Protein AF-A0AA87F9C6-F1 (afdb_monomer)

Sequence (109 aa):
MKQTNTFIVLRDKEGNYLASYKNSKHVLAYSAGWSSDVEDALKTPEEYYYGKDHEKYLAMAMLFDAEPIKVQAEYTLTTLDGQEPAEPVKDTEDVKDSFKKLLDILAKD

Radius of gyration: 22.23 Å; Cα contacts (8 Å, |Δi|>4): 141; chains: 1; bounding box: 46×46×62 Å

pLDDT: mean 91.4, std 9.91, range [50.34, 98.62]

Nearest PDB structures (foldseek):
  7obj-assembly1_B  TM=2.429E-01  e=1.425E+00  Synechocystis sp. PCC 6803
  7r32-assembly1_C  TM=2.467E-01  e=2.071E+00  Synechocystis sp. PCC 6803
  7r32-assembly1_A  TM=2.484E-01  e=3.205E+00  Synechocystis sp. PCC 6803
  7r31-assembly1_A  TM=2.494E-01  e=3.630E+00  Synechocystis sp. PCC 6803

Mean predicted aligned error: 8.53 Å

Solvent-accessible surface area (backbone atoms only — not comparable to full-atom values): 6470 Å² total; per-residue (Å²): 75,80,48,77,50,66,31,32,35,42,28,38,89,89,63,27,18,41,40,43,75,45,76,45,84,99,48,102,48,71,51,76,42,72,31,82,47,73,86,58,29,48,73,37,52,54,68,48,53,76,39,97,46,25,70,57,51,53,52,48,27,59,74,64,64,26,48,80,41,84,44,80,48,78,45,80,48,57,41,97,88,66,44,68,60,76,80,76,84,88,56,69,63,64,52,51,54,53,51,50,57,52,50,60,55,67,72,72,113

Organism: NCBI:txid996306

Foldseek 3Di:
DKDKDKWKWWAAPVGWTFLDKDDDPPDRDIDTDTHNDPVSHDTHHPCCCPHPNVVVVVVVNVVRVTDIDMDMDMDDDADPVRHDDDDDPPDCVVVVVVVVVVVVVVVVD

Structure (mmCIF, N/CA/C/O backbone):
data_AF-A0AA87F9C6-F1
#
_entry.id   AF-A0AA87F9C6-F1
#
loop_
_atom_site.group_PDB
_atom_site.id
_atom_site.type_symbol
_atom_site.label_atom_id
_atom_site.label_alt_id
_atom_site.label_comp_id
_atom_site.label_asym_id
_atom_site.label_entity_id
_atom_site.label_seq_id
_atom_site.pdbx_PDB_ins_code
_atom_site.Cartn_x
_atom_site.Cartn_y
_atom_site.Cartn_z
_atom_site.occupancy
_atom_site.B_iso_or_equiv
_atom_site.auth_seq_id
_atom_site.auth_comp_id
_atom_site.auth_asym_id
_atom_site.auth_atom_id
_atom_site.pdbx_PDB_model_num
ATOM 1 N N . MET A 1 1 ? -18.112 6.250 12.593 1.00 91.81 1 MET A N 1
ATOM 2 C CA . MET A 1 1 ? -17.400 7.192 11.705 1.00 91.81 1 MET A CA 1
ATOM 3 C C . MET A 1 1 ? -17.109 6.560 10.348 1.00 91.81 1 MET A C 1
ATOM 5 O O . MET A 1 1 ? -16.511 5.491 10.302 1.00 91.81 1 MET A O 1
ATOM 9 N N . LYS A 1 2 ? -17.520 7.195 9.242 1.00 92.69 2 LYS A N 1
ATOM 10 C CA . LYS A 1 2 ? -17.177 6.750 7.876 1.00 92.69 2 LYS A CA 1
ATOM 11 C C . LYS A 1 2 ? -15.894 7.423 7.385 1.00 92.69 2 LYS A C 1
ATOM 13 O O . LYS A 1 2 ? -15.709 8.614 7.622 1.00 92.69 2 LYS A O 1
ATOM 18 N N . GLN A 1 3 ? -15.043 6.679 6.686 1.00 91.81 3 GLN A N 1
ATOM 19 C CA . GLN A 1 3 ? -13.846 7.191 6.018 1.00 91.81 3 GLN A CA 1
ATOM 20 C C . GLN A 1 3 ? -13.779 6.668 4.586 1.00 91.81 3 GLN A C 1
ATOM 22 O O . GLN A 1 3 ? -14.040 5.496 4.337 1.00 91.81 3 GLN A O 1
ATOM 27 N N . THR A 1 4 ? -13.405 7.535 3.653 1.00 94.19 4 THR A N 1
ATOM 28 C CA . THR A 1 4 ? -13.275 7.203 2.232 1.00 94.19 4 THR A CA 1
ATOM 29 C C . THR A 1 4 ? -11.894 7.622 1.759 1.00 94.19 4 THR A C 1
ATOM 31 O O . THR A 1 4 ? -11.538 8.792 1.894 1.00 94.19 4 THR A O 1
ATOM 34 N N . ASN A 1 5 ? -11.126 6.690 1.200 1.00 94.06 5 ASN A N 1
ATOM 35 C CA . ASN A 1 5 ? -9.761 6.929 0.739 1.00 94.06 5 ASN A CA 1
ATOM 36 C C . ASN A 1 5 ? -9.618 6.519 -0.726 1.00 94.06 5 ASN A C 1
ATOM 38 O O . ASN A 1 5 ? -10.187 5.520 -1.161 1.00 94.06 5 ASN A O 1
ATOM 42 N N . THR A 1 6 ? -8.839 7.284 -1.485 1.00 96.88 6 THR A N 1
ATOM 43 C CA . THR A 1 6 ? -8.487 6.962 -2.872 1.00 96.88 6 THR A CA 1
ATOM 44 C C . THR A 1 6 ? -6.973 6.982 -3.025 1.00 96.88 6 THR A C 1
ATOM 46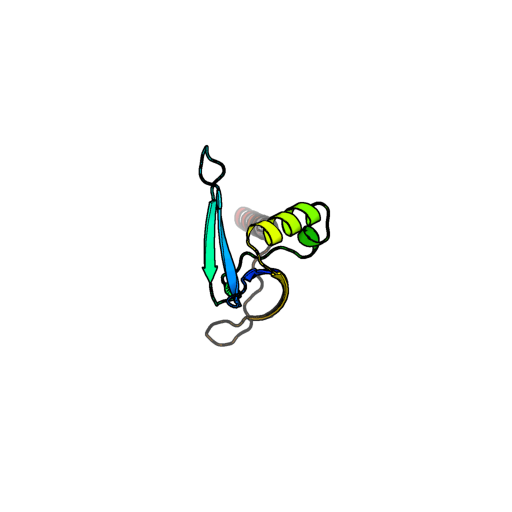 O O . THR A 1 6 ? -6.321 7.939 -2.611 1.00 96.88 6 THR A O 1
ATOM 49 N N . PHE A 1 7 ? -6.408 5.917 -3.586 1.00 97.25 7 PHE A N 1
ATOM 50 C CA . PHE A 1 7 ? -4.964 5.757 -3.760 1.00 97.25 7 PHE A CA 1
ATOM 51 C C . PHE A 1 7 ? -4.653 4.835 -4.942 1.00 97.25 7 PHE A C 1
ATOM 53 O O . PHE A 1 7 ? -5.526 4.131 -5.444 1.00 97.25 7 PHE A O 1
ATOM 60 N N . ILE A 1 8 ? -3.403 4.854 -5.392 1.00 98.25 8 ILE A N 1
ATOM 61 C CA . ILE A 1 8 ? -2.877 3.989 -6.446 1.00 98.25 8 ILE A CA 1
ATOM 62 C C . ILE A 1 8 ? -1.997 2.905 -5.818 1.00 98.25 8 ILE A C 1
ATOM 64 O O . ILE A 1 8 ? -1.198 3.193 -4.923 1.00 98.25 8 ILE A O 1
ATOM 68 N N . VAL A 1 9 ? -2.125 1.673 -6.302 1.00 98.38 9 VAL A N 1
ATOM 69 C CA . VAL A 1 9 ? -1.260 0.529 -5.964 1.00 98.38 9 VAL A CA 1
ATOM 70 C C . VAL A 1 9 ? -0.640 -0.049 -7.236 1.00 98.38 9 VAL A C 1
ATOM 72 O O . VAL A 1 9 ? -1.137 0.209 -8.330 1.00 98.38 9 VAL A O 1
ATOM 75 N N . LEU A 1 10 ? 0.432 -0.831 -7.104 1.00 98.44 10 LEU A N 1
ATOM 76 C CA . LEU A 1 10 ? 1.001 -1.611 -8.210 1.00 98.44 10 LEU A CA 1
ATOM 77 C C . LEU A 1 10 ? 0.624 -3.082 -8.046 1.00 98.44 10 LEU A C 1
ATOM 79 O O . LEU A 1 10 ? 0.776 -3.619 -6.947 1.00 98.44 10 LEU A O 1
ATOM 83 N N . ARG A 1 11 ? 0.162 -3.718 -9.124 1.00 98.62 11 ARG A N 1
ATOM 84 C CA . ARG A 1 11 ? -0.258 -5.121 -9.152 1.00 98.62 11 ARG A CA 1
ATOM 85 C C . ARG A 1 11 ? 0.533 -5.909 -10.194 1.00 98.62 11 ARG A C 1
ATOM 87 O O . ARG A 1 11 ? 0.674 -5.454 -11.325 1.00 98.62 11 ARG A O 1
ATOM 94 N N . ASP A 1 12 ? 1.073 -7.057 -9.815 1.00 98.12 12 ASP A N 1
ATOM 95 C CA . ASP A 1 12 ? 1.801 -7.934 -10.731 1.00 98.12 12 ASP A CA 1
ATOM 96 C C . ASP A 1 12 ? 0.849 -8.767 -11.614 1.00 98.12 12 ASP A C 1
ATOM 98 O O . ASP A 1 12 ? -0.379 -8.729 -11.486 1.00 98.12 12 ASP A O 1
ATOM 102 N N . LYS A 1 13 ? 1.428 -9.550 -12.528 1.00 97.56 13 LYS A N 1
ATOM 103 C CA . LYS A 1 13 ? 0.688 -10.422 -13.458 1.00 97.56 13 LYS A CA 1
ATOM 104 C C . LYS A 1 13 ? -0.020 -11.597 -12.782 1.00 97.56 13 LYS A C 1
ATOM 106 O O . LYS A 1 13 ? -0.932 -12.169 -13.376 1.00 97.56 13 LYS A O 1
ATOM 111 N N . GLU A 1 14 ? 0.403 -11.971 -11.579 1.00 97.56 14 GLU A N 1
ATOM 112 C CA . GLU A 1 14 ? -0.229 -13.020 -10.770 1.00 97.56 14 GLU A CA 1
ATOM 113 C C . GLU A 1 14 ? -1.408 -12.465 -9.958 1.00 97.56 14 GLU A C 1
ATOM 115 O O . GLU A 1 14 ? -2.228 -13.214 -9.429 1.00 97.56 14 GLU A O 1
ATOM 120 N N . GLY A 1 15 ? -1.541 -11.141 -9.933 1.00 97.69 15 GLY A N 1
ATOM 121 C CA . GLY A 1 15 ? -2.611 -10.420 -9.286 1.00 97.69 15 GLY A CA 1
ATOM 122 C C . GLY A 1 15 ? -2.291 -9.979 -7.862 1.00 97.69 15 GLY A C 1
ATOM 123 O O . GLY A 1 15 ? -3.207 -9.481 -7.206 1.00 97.69 15 GLY A O 1
ATOM 124 N N . ASN A 1 16 ? -1.042 -10.125 -7.411 1.00 98.56 16 ASN A N 1
ATOM 125 C CA . ASN A 1 16 ? -0.573 -9.665 -6.108 1.00 98.56 16 ASN A CA 1
ATOM 126 C C . ASN A 1 16 ? -0.183 -8.185 -6.161 1.00 98.56 16 ASN A C 1
ATOM 128 O O . ASN A 1 16 ? 0.206 -7.655 -7.198 1.00 98.56 16 ASN A O 1
ATOM 132 N N . TYR A 1 17 ? -0.238 -7.514 -5.020 1.00 98.62 17 TYR A N 1
ATOM 133 C CA . TYR A 1 17 ? 0.074 -6.103 -4.851 1.00 98.62 17 TYR A CA 1
ATOM 134 C C . TYR A 1 17 ? 1.462 -5.905 -4.250 1.00 98.62 17 TYR A C 1
ATOM 136 O O . TYR A 1 17 ? 1.874 -6.648 -3.355 1.00 98.62 17 TYR A O 1
ATOM 144 N N . LEU A 1 18 ? 2.184 -4.881 -4.709 1.00 98.38 18 LEU A N 1
ATOM 145 C CA . LEU A 1 18 ? 3.496 -4.541 -4.163 1.00 98.38 18 LEU A CA 1
ATOM 146 C C . LEU A 1 18 ? 3.330 -4.072 -2.711 1.00 98.38 18 LEU A C 1
ATOM 148 O O . LEU A 1 18 ? 2.842 -2.971 -2.470 1.00 98.38 18 LEU A O 1
ATOM 152 N N . ALA A 1 19 ? 3.757 -4.889 -1.754 1.00 98.31 19 ALA A N 1
ATOM 153 C CA . ALA A 1 19 ? 3.611 -4.646 -0.317 1.00 98.31 19 ALA A CA 1
ATOM 154 C C . ALA A 1 19 ? 4.882 -4.060 0.315 1.00 98.31 19 ALA A C 1
ATOM 156 O O . ALA A 1 19 ? 4.840 -3.363 1.327 1.00 98.31 19 ALA A O 1
ATOM 157 N N . SER A 1 20 ? 6.049 -4.315 -0.281 1.00 97.44 20 SER A N 1
ATOM 158 C CA . SER A 1 20 ? 7.301 -3.712 0.177 1.00 97.44 20 SER A CA 1
ATOM 159 C C . SER A 1 20 ? 8.319 -3.578 -0.945 1.00 97.44 20 SER A C 1
ATOM 161 O O . SER A 1 20 ? 8.361 -4.380 -1.874 1.00 97.44 20 SER A O 1
ATOM 163 N N . TYR A 1 21 ? 9.177 -2.569 -0.829 1.00 94.88 21 TYR A N 1
ATOM 164 C CA . TYR A 1 21 ? 10.309 -2.365 -1.720 1.00 94.88 21 TYR A CA 1
ATOM 165 C C . TYR A 1 21 ? 11.492 -1.797 -0.946 1.00 94.88 21 TYR A C 1
ATOM 167 O O . TYR A 1 21 ? 11.343 -0.889 -0.125 1.00 94.88 21 TYR A O 1
ATOM 175 N N . LYS A 1 22 ? 12.686 -2.319 -1.228 1.00 94.94 22 LYS A N 1
ATOM 176 C CA . LYS A 1 22 ? 13.924 -1.831 -0.626 1.00 94.94 22 LYS A CA 1
ATOM 177 C C . LYS A 1 22 ? 15.092 -1.940 -1.592 1.00 94.94 22 LYS A C 1
ATOM 179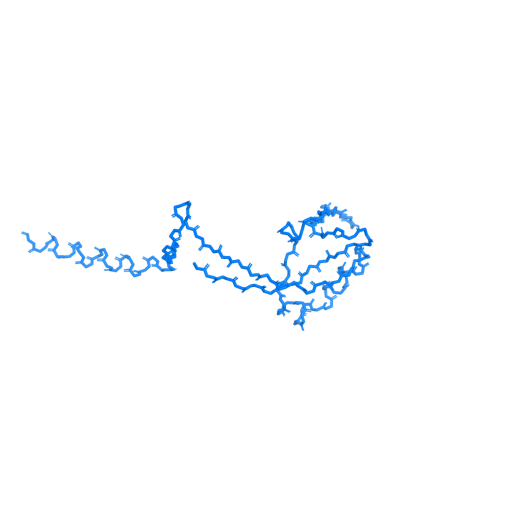 O O . LYS A 1 22 ? 15.430 -3.031 -2.050 1.00 94.94 22 LYS A O 1
ATOM 184 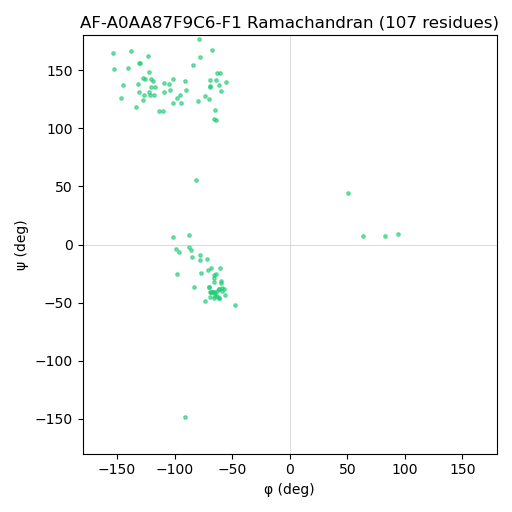N N . ASN A 1 23 ? 15.763 -0.810 -1.798 1.00 93.25 23 ASN A N 1
ATOM 185 C CA . ASN A 1 23 ? 17.054 -0.748 -2.470 1.00 93.25 23 ASN A CA 1
ATOM 186 C C . ASN A 1 23 ? 18.155 -1.374 -1.613 1.00 93.25 23 ASN A C 1
ATOM 188 O O . ASN A 1 23 ? 18.277 -1.095 -0.415 1.00 93.25 23 ASN A O 1
ATOM 192 N N . SER A 1 24 ? 18.995 -2.183 -2.249 1.00 93.44 24 SER A N 1
ATOM 193 C CA . SER A 1 24 ? 20.221 -2.686 -1.645 1.00 93.44 24 SER A CA 1
ATOM 194 C C . SER A 1 24 ? 21.224 -1.549 -1.473 1.00 93.44 24 SER A C 1
ATOM 196 O O . SER A 1 24 ? 21.350 -0.656 -2.312 1.00 93.44 24 SER A O 1
ATOM 198 N N . LYS A 1 25 ? 21.960 -1.560 -0.361 1.00 93.44 25 LYS A N 1
ATOM 199 C CA .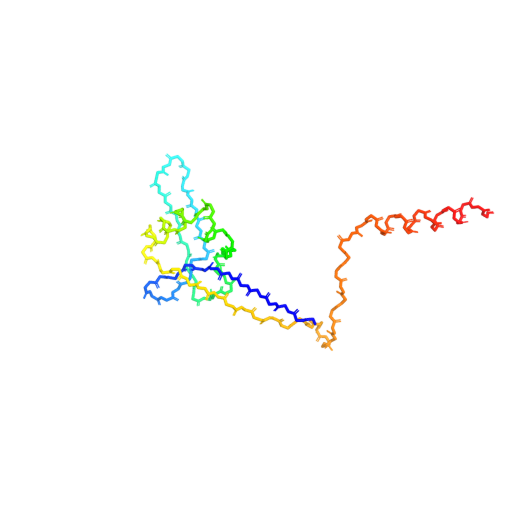 LYS A 1 25 ? 23.001 -0.555 -0.130 1.00 93.44 25 LYS A CA 1
ATOM 200 C C . LYS A 1 25 ? 24.159 -0.787 -1.099 1.00 93.44 25 LYS A C 1
ATOM 202 O O . LYS A 1 25 ? 24.608 -1.917 -1.257 1.00 93.44 25 LYS A O 1
ATOM 207 N N . HIS A 1 26 ? 24.669 0.296 -1.681 1.00 93.12 26 HIS A N 1
ATOM 208 C CA . HIS A 1 26 ? 25.885 0.325 -2.507 1.00 93.12 26 HIS A CA 1
ATOM 209 C C . HIS A 1 26 ? 25.848 -0.485 -3.817 1.00 93.12 26 HIS A C 1
ATOM 211 O O . HIS A 1 26 ? 26.872 -0.568 -4.488 1.00 93.12 26 HIS A O 1
ATOM 217 N N . VAL A 1 27 ? 24.699 -1.043 -4.216 1.00 93.56 27 VAL A N 1
ATOM 218 C CA . VAL A 1 27 ? 24.535 -1.773 -5.484 1.00 93.56 27 VAL A CA 1
ATOM 219 C C . VAL A 1 27 ? 23.189 -1.447 -6.128 1.00 93.56 27 VAL A C 1
ATOM 221 O O . VAL A 1 27 ? 22.220 -1.148 -5.434 1.00 93.56 27 VAL A O 1
ATOM 224 N N . LEU A 1 28 ? 23.116 -1.536 -7.457 1.00 88.62 28 LEU A N 1
ATOM 225 C CA . LEU A 1 28 ? 21.889 -1.320 -8.236 1.00 88.62 28 LEU A CA 1
ATOM 226 C C . LEU A 1 28 ? 21.000 -2.577 -8.248 1.00 88.62 28 LEU A C 1
ATOM 228 O O . LEU A 1 28 ? 20.670 -3.110 -9.301 1.00 88.62 28 LEU A O 1
ATOM 232 N N . ALA A 1 29 ? 20.655 -3.076 -7.063 1.00 92.44 29 ALA A N 1
ATOM 233 C CA . ALA A 1 29 ? 19.754 -4.210 -6.873 1.00 92.44 29 ALA A CA 1
ATOM 234 C C . ALA A 1 29 ? 18.680 -3.859 -5.840 1.00 92.44 29 ALA A C 1
ATOM 236 O O . ALA A 1 29 ? 18.906 -3.023 -4.963 1.00 92.44 29 ALA A O 1
ATOM 237 N N . TYR A 1 30 ? 17.535 -4.533 -5.900 1.00 93.50 30 TYR A N 1
ATOM 238 C CA . TYR A 1 30 ? 16.430 -4.316 -4.973 1.00 93.50 30 TYR A CA 1
ATOM 239 C C . TYR A 1 30 ? 15.796 -5.630 -4.520 1.00 93.50 30 TYR A C 1
ATOM 241 O O . TYR A 1 30 ? 16.021 -6.690 -5.098 1.00 93.50 30 TYR A O 1
ATOM 249 N N . SER A 1 31 ? 14.989 -5.525 -3.471 1.00 94.88 31 SER A N 1
ATOM 250 C CA . SER A 1 31 ? 14.044 -6.554 -3.039 1.00 94.88 31 SER A CA 1
ATOM 251 C C . SER A 1 31 ? 12.630 -5.986 -3.108 1.00 94.88 31 SER A C 1
ATOM 253 O O . SER A 1 31 ? 12.428 -4.808 -2.797 1.00 94.88 31 SER A O 1
ATOM 255 N N . ALA A 1 32 ? 11.682 -6.811 -3.542 1.00 96.56 32 ALA A N 1
ATOM 256 C CA . ALA A 1 32 ? 10.264 -6.488 -3.616 1.00 96.56 32 ALA A CA 1
ATOM 257 C C . ALA A 1 32 ? 9.465 -7.625 -2.977 1.00 96.56 32 ALA A C 1
ATOM 259 O O . ALA A 1 32 ? 9.721 -8.795 -3.264 1.00 96.56 32 ALA A O 1
ATOM 260 N N . GLY A 1 33 ? 8.543 -7.276 -2.085 1.00 97.88 33 GLY A N 1
ATOM 261 C CA . GLY A 1 33 ? 7.595 -8.208 -1.486 1.00 97.88 33 GLY A CA 1
ATOM 262 C C . GLY A 1 33 ? 6.198 -7.947 -2.026 1.00 97.88 33 GLY A C 1
ATOM 263 O O . GLY A 1 33 ? 5.800 -6.788 -2.150 1.00 97.88 33 GLY A O 1
ATOM 264 N N . TRP A 1 34 ? 5.469 -9.021 -2.310 1.00 98.38 34 TRP A N 1
ATOM 265 C CA . TRP A 1 34 ? 4.133 -8.991 -2.896 1.00 98.38 34 TRP A CA 1
ATOM 266 C C . TRP A 1 34 ? 3.139 -9.678 -1.959 1.00 98.38 34 TRP A C 1
ATOM 268 O O . TRP A 1 34 ? 3.493 -10.661 -1.307 1.00 98.38 34 TRP A O 1
ATOM 278 N N . SER A 1 35 ? 1.920 -9.148 -1.873 1.00 98.50 35 SER A N 1
ATOM 279 C CA . SER A 1 35 ? 0.820 -9.711 -1.080 1.00 98.50 35 SER A CA 1
ATOM 280 C C . SER A 1 35 ? -0.417 -9.867 -1.952 1.00 98.50 35 SER A C 1
ATOM 282 O O . SER A 1 35 ? -0.697 -9.014 -2.788 1.00 98.50 35 SER A O 1
ATOM 284 N N . SER A 1 36 ? -1.190 -10.929 -1.752 1.00 98.12 36 SER A N 1
ATOM 285 C CA . SER A 1 36 ? -2.500 -11.068 -2.395 1.00 98.12 36 SER A CA 1
ATOM 286 C C . SER A 1 36 ? -3.548 -10.109 -1.813 1.00 98.12 36 SER A C 1
ATOM 288 O O . SER A 1 36 ? -4.625 -9.967 -2.389 1.00 98.12 36 SER A O 1
ATOM 290 N N . ASP A 1 37 ? -3.258 -9.477 -0.671 1.00 97.62 37 ASP A N 1
ATOM 291 C CA . ASP A 1 37 ? -4.143 -8.526 -0.003 1.00 97.62 37 ASP A CA 1
ATOM 292 C C . ASP A 1 37 ? -3.804 -7.079 -0.397 1.00 97.62 37 ASP A C 1
ATOM 294 O O . ASP A 1 37 ? -2.658 -6.632 -0.314 1.00 97.62 37 ASP A O 1
ATOM 298 N N . VAL A 1 38 ? -4.817 -6.326 -0.827 1.00 97.12 38 VAL A N 1
ATOM 299 C CA . VAL A 1 38 ? -4.679 -4.909 -1.188 1.00 97.12 38 VAL A CA 1
ATOM 300 C C . VAL A 1 38 ? -4.449 -4.022 0.040 1.00 97.12 38 VAL A C 1
ATOM 302 O O . VAL A 1 38 ? -3.909 -2.920 -0.088 1.00 97.12 38 VAL A O 1
ATOM 305 N N . GLU A 1 39 ? -4.836 -4.472 1.237 1.00 96.00 39 GLU A N 1
ATOM 306 C CA . GLU A 1 39 ? -4.638 -3.707 2.469 1.00 96.00 39 GLU A CA 1
ATOM 307 C C . GLU A 1 39 ? -3.154 -3.538 2.820 1.00 96.00 39 GLU A C 1
ATOM 309 O O . GLU A 1 39 ? -2.778 -2.460 3.305 1.00 96.00 39 GLU A O 1
ATOM 314 N N . ASP A 1 40 ? -2.335 -4.539 2.473 1.00 97.62 40 ASP A N 1
ATOM 315 C CA . ASP A 1 40 ? -0.875 -4.586 2.649 1.00 97.62 40 ASP A CA 1
ATOM 316 C C . ASP A 1 40 ? -0.103 -3.768 1.605 1.00 97.62 40 ASP A C 1
ATOM 318 O O . ASP A 1 40 ? 1.103 -3.545 1.744 1.00 97.62 40 ASP A O 1
ATOM 322 N N . ALA A 1 41 ? -0.767 -3.352 0.526 1.00 98.06 41 ALA A N 1
ATOM 323 C CA . ALA A 1 41 ? -0.110 -2.705 -0.597 1.00 98.06 41 ALA A CA 1
ATOM 324 C C . ALA A 1 41 ? 0.533 -1.369 -0.196 1.00 98.06 41 ALA A C 1
ATOM 326 O O . ALA A 1 41 ? -0.007 -0.599 0.605 1.00 98.06 41 ALA A O 1
ATOM 327 N N . LEU A 1 42 ? 1.651 -1.031 -0.838 1.00 97.69 42 LEU A N 1
ATOM 328 C CA . LEU A 1 42 ? 2.199 0.320 -0.815 1.00 97.69 42 LEU A CA 1
ATOM 329 C C . LEU A 1 42 ? 1.220 1.268 -1.520 1.00 97.69 42 LEU A C 1
ATOM 331 O O . LEU A 1 42 ? 0.976 1.161 -2.723 1.00 97.69 42 LEU A O 1
ATOM 335 N N . LYS A 1 43 ? 0.667 2.213 -0.755 1.00 97.06 43 LYS A N 1
ATOM 336 C CA . LYS A 1 43 ? -0.370 3.149 -1.212 1.00 97.06 43 LYS A CA 1
ATOM 337 C C . LYS A 1 43 ? 0.281 4.440 -1.683 1.00 97.06 43 LYS A C 1
ATOM 339 O O . LYS A 1 43 ? 0.963 5.118 -0.918 1.00 97.06 43 LYS A O 1
ATOM 344 N N . THR A 1 44 ? 0.044 4.793 -2.939 1.00 96.31 44 THR A N 1
ATOM 345 C CA . THR A 1 44 ? 0.482 6.063 -3.520 1.00 96.31 44 THR A CA 1
ATOM 346 C C . THR A 1 44 ? -0.699 7.031 -3.571 1.00 96.31 44 THR A C 1
ATOM 348 O O . THR A 1 44 ? -1.705 6.708 -4.204 1.00 96.31 44 THR A O 1
ATOM 351 N N . PRO A 1 45 ? -0.618 8.217 -2.942 1.00 95.12 45 PRO A N 1
ATOM 352 C CA . PRO A 1 45 ? -1.635 9.250 -3.102 1.00 95.12 45 PRO A CA 1
ATOM 353 C C . PRO A 1 45 ? -1.848 9.609 -4.576 1.00 95.12 45 PRO A C 1
ATOM 355 O O . PRO A 1 45 ? -0.889 9.727 -5.341 1.00 95.12 45 PRO A O 1
ATOM 358 N N . GLU A 1 46 ? -3.104 9.818 -4.972 1.00 95.31 46 GLU A N 1
ATOM 359 C CA . GLU A 1 46 ? -3.466 10.130 -6.362 1.00 95.31 46 GLU A CA 1
ATOM 360 C C . GLU A 1 46 ? -2.732 11.380 -6.885 1.00 95.31 46 GLU A C 1
ATOM 362 O O . GLU A 1 46 ? -2.235 11.400 -8.012 1.00 95.31 46 GLU A O 1
ATOM 367 N N . GLU A 1 47 ? -2.569 12.385 -6.022 1.00 94.62 47 GLU A N 1
ATOM 368 C CA . GLU A 1 47 ? -1.833 13.618 -6.315 1.00 94.62 47 GLU A CA 1
ATOM 369 C C . GLU A 1 47 ? -0.362 13.390 -6.692 1.00 94.62 47 GLU A C 1
ATOM 371 O O . GLU A 1 47 ? 0.189 14.138 -7.499 1.00 94.62 47 GLU A O 1
ATOM 376 N N . TYR A 1 48 ? 0.287 12.356 -6.150 1.00 93.88 48 TYR A N 1
ATOM 377 C CA . TYR A 1 48 ? 1.687 12.055 -6.458 1.00 93.88 48 TYR A CA 1
ATOM 378 C C . TYR A 1 48 ? 1.805 11.253 -7.744 1.00 93.88 48 TYR A C 1
ATOM 380 O O . TYR A 1 48 ? 2.716 11.501 -8.535 1.00 93.88 48 TYR A O 1
ATOM 388 N N . TYR A 1 49 ? 0.855 10.347 -7.980 1.00 95.56 49 TYR A N 1
ATOM 389 C CA . TYR A 1 49 ? 0.839 9.542 -9.190 1.00 95.56 49 TYR A CA 1
ATOM 390 C C . TYR A 1 49 ? 0.578 10.382 -10.446 1.00 95.56 49 TYR A C 1
ATOM 392 O O . TYR A 1 49 ? 1.237 10.158 -11.454 1.00 95.56 49 TYR A O 1
ATOM 400 N N . TYR A 1 50 ? -0.335 11.358 -10.404 1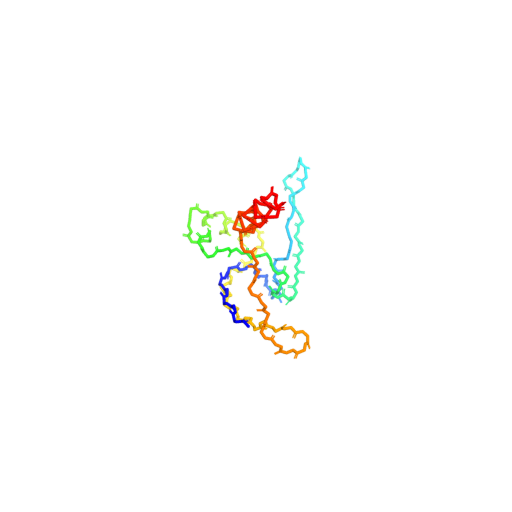.00 94.12 50 TYR A N 1
ATOM 401 C CA . TYR A 1 50 ? -0.633 12.226 -11.558 1.00 94.12 50 TYR A CA 1
ATOM 402 C C . TYR A 1 50 ? 0.113 13.569 -11.547 1.00 94.12 50 TYR A C 1
ATOM 404 O O . TYR A 1 50 ? 0.015 14.340 -12.501 1.00 94.12 50 TYR A O 1
ATOM 412 N N . GLY A 1 51 ? 0.831 13.878 -10.466 1.00 95.31 51 GLY A N 1
ATOM 413 C CA . GLY A 1 51 ? 1.536 15.144 -10.291 1.00 95.31 51 GLY A CA 1
ATOM 414 C C . GLY A 1 51 ? 2.980 15.128 -10.795 1.00 95.31 51 GLY A C 1
ATOM 415 O O . GLY A 1 51 ? 3.355 14.425 -11.729 1.00 95.31 51 GLY A O 1
ATOM 416 N N . LYS A 1 52 ? 3.831 15.913 -10.125 1.00 93.38 52 LYS A N 1
ATOM 417 C CA . LYS A 1 52 ? 5.250 16.115 -10.486 1.00 93.38 52 LYS A CA 1
ATOM 418 C C . LYS A 1 52 ? 6.106 14.841 -10.482 1.00 93.38 52 LYS A C 1
ATOM 420 O O . LYS A 1 52 ? 7.188 14.839 -11.059 1.00 93.38 52 LYS A O 1
ATOM 425 N N . ASP A 1 53 ? 5.654 13.794 -9.796 1.00 93.12 53 ASP A N 1
ATOM 426 C CA . ASP A 1 53 ? 6.379 12.534 -9.642 1.00 93.12 53 ASP A CA 1
ATOM 427 C C . ASP A 1 53 ? 5.849 11.431 -10.580 1.00 93.12 53 ASP A C 1
ATOM 429 O O . ASP A 1 53 ? 6.332 10.301 -10.511 1.00 93.12 53 ASP A O 1
ATOM 433 N N . HIS A 1 54 ? 4.926 11.758 -11.498 1.00 94.69 54 HIS A N 1
ATOM 434 C CA . HIS A 1 54 ? 4.286 10.815 -12.424 1.00 94.69 54 HIS A CA 1
ATOM 435 C C . HIS A 1 54 ? 5.273 9.880 -13.133 1.00 94.69 54 HIS A C 1
ATOM 437 O O . HIS A 1 54 ? 5.158 8.657 -13.040 1.00 94.69 54 HIS A O 1
ATOM 443 N N . GLU 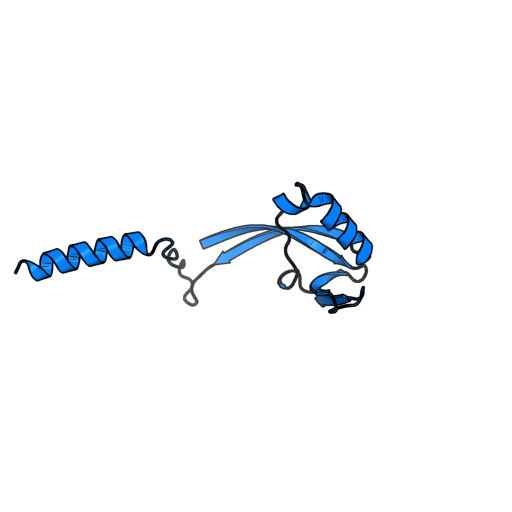A 1 55 ? 6.310 10.446 -13.754 1.00 96.25 55 GLU A N 1
ATOM 444 C CA . GLU A 1 55 ? 7.334 9.684 -14.481 1.00 96.25 55 GLU A CA 1
ATOM 445 C C . GLU A 1 55 ? 8.071 8.671 -13.593 1.00 96.25 55 GLU A C 1
ATOM 447 O O . GLU A 1 55 ? 8.423 7.580 -14.039 1.00 96.25 55 GLU A O 1
ATOM 452 N N . LYS A 1 56 ? 8.274 8.984 -12.306 1.00 94.56 56 LYS A N 1
ATOM 453 C CA . LYS A 1 56 ? 8.916 8.051 -11.369 1.00 94.56 56 LYS A CA 1
ATOM 454 C C . LYS A 1 56 ? 8.017 6.851 -11.100 1.00 94.56 56 LYS A C 1
ATOM 456 O O . LYS A 1 56 ? 8.512 5.728 -11.048 1.00 94.56 56 LYS A O 1
ATOM 461 N N . TYR A 1 57 ? 6.714 7.071 -10.938 1.00 95.19 57 TYR A N 1
ATOM 462 C CA . TYR A 1 57 ? 5.762 5.986 -10.707 1.00 95.19 57 TYR A CA 1
ATOM 463 C C . TYR A 1 57 ? 5.554 5.122 -11.952 1.00 95.19 57 TYR A C 1
ATOM 465 O O . TYR A 1 57 ? 5.475 3.903 -11.816 1.00 95.19 57 TYR A O 1
ATOM 473 N N . LEU A 1 58 ? 5.554 5.711 -13.154 1.00 96.00 58 LEU A N 1
ATOM 474 C CA . LEU A 1 58 ? 5.576 4.944 -14.403 1.00 96.00 58 LEU A CA 1
ATOM 475 C C . LEU A 1 58 ? 6.844 4.090 -14.516 1.00 96.00 58 LEU A C 1
ATOM 477 O O . LEU A 1 58 ? 6.756 2.896 -14.797 1.00 96.00 58 LEU A O 1
ATOM 481 N N . ALA A 1 59 ? 8.014 4.663 -14.223 1.00 95.88 59 ALA A N 1
ATOM 482 C CA . ALA A 1 59 ? 9.273 3.924 -14.238 1.00 95.88 59 ALA A CA 1
ATOM 483 C C . ALA A 1 59 ? 9.289 2.772 -13.218 1.00 95.88 59 ALA A C 1
ATOM 485 O O . ALA A 1 59 ? 9.803 1.699 -13.519 1.00 95.88 59 ALA A O 1
ATOM 486 N N . MET A 1 60 ? 8.705 2.964 -12.031 1.00 95.06 60 MET A N 1
ATOM 487 C CA . MET A 1 60 ? 8.537 1.888 -11.047 1.00 95.06 60 MET A CA 1
ATOM 488 C C . MET A 1 60 ? 7.589 0.799 -11.549 1.00 95.06 60 MET A C 1
ATOM 490 O O . MET A 1 60 ? 7.938 -0.374 -11.475 1.00 95.06 60 MET A O 1
ATOM 494 N N . ALA A 1 61 ? 6.434 1.161 -12.109 1.00 96.94 61 ALA A N 1
ATOM 495 C CA . ALA A 1 61 ? 5.504 0.197 -12.696 1.00 96.94 61 ALA A CA 1
ATOM 496 C C . ALA A 1 61 ? 6.186 -0.655 -13.782 1.00 96.94 61 ALA A C 1
ATOM 498 O O . ALA A 1 61 ? 6.084 -1.879 -13.767 1.00 96.94 61 ALA A O 1
ATOM 499 N N . MET A 1 62 ? 6.979 -0.023 -14.655 1.00 96.81 62 MET A N 1
ATOM 500 C CA . MET A 1 62 ? 7.783 -0.720 -15.663 1.00 96.81 62 MET A CA 1
ATOM 501 C C . MET A 1 62 ? 8.875 -1.606 -15.049 1.00 96.81 62 MET A C 1
ATOM 503 O O . MET A 1 62 ? 9.052 -2.736 -15.494 1.00 96.81 62 MET A O 1
ATOM 507 N N . LEU A 1 63 ? 9.602 -1.119 -14.035 1.00 95.19 63 LEU A N 1
ATOM 508 C CA . LEU A 1 63 ? 10.656 -1.876 -13.345 1.00 95.19 63 LEU A CA 1
ATOM 509 C C . LEU A 1 63 ? 10.116 -3.172 -12.731 1.00 95.19 63 LEU A C 1
ATOM 511 O O . LEU A 1 63 ? 10.787 -4.200 -12.777 1.00 95.19 63 LEU A O 1
ATOM 515 N N . PHE A 1 64 ? 8.919 -3.110 -12.153 1.00 95.88 64 PHE A N 1
ATOM 516 C CA . PHE A 1 64 ? 8.267 -4.256 -11.529 1.00 95.88 64 PHE A CA 1
ATOM 517 C C . PHE A 1 64 ? 7.428 -5.096 -12.499 1.00 95.88 64 PHE A C 1
ATOM 519 O O . PHE A 1 64 ? 6.880 -6.100 -12.058 1.00 95.88 64 PHE A O 1
ATOM 526 N N . ASP A 1 65 ? 7.322 -4.708 -13.779 1.00 96.75 65 ASP A N 1
ATOM 527 C CA . ASP A 1 65 ? 6.416 -5.337 -14.756 1.00 96.75 65 ASP A CA 1
ATOM 528 C C . ASP A 1 65 ? 4.974 -5.435 -14.209 1.00 96.75 65 ASP A C 1
ATOM 530 O O . ASP A 1 65 ? 4.308 -6.468 -14.293 1.00 96.75 65 ASP A O 1
ATOM 534 N N . ALA A 1 66 ? 4.524 -4.337 -13.589 1.00 97.94 66 ALA A N 1
ATOM 535 C CA . ALA A 1 66 ? 3.298 -4.242 -12.805 1.00 97.94 66 ALA A CA 1
ATOM 536 C C . ALA A 1 66 ? 2.350 -3.160 -13.341 1.00 97.94 66 ALA A C 1
ATOM 538 O O . ALA A 1 66 ? 2.775 -2.117 -13.842 1.00 97.94 66 ALA A O 1
ATOM 539 N N . GLU A 1 67 ? 1.047 -3.387 -13.190 1.00 98.00 67 GLU A N 1
ATOM 540 C CA . GLU A 1 67 ? 0.004 -2.435 -13.565 1.00 98.00 67 GLU A CA 1
ATOM 541 C C . GLU A 1 67 ? -0.345 -1.487 -12.399 1.00 98.00 67 GLU A C 1
ATOM 543 O O . GLU A 1 67 ? -0.542 -1.934 -11.265 1.00 98.00 67 GLU A O 1
ATOM 548 N N . PRO A 1 68 ? -0.442 -0.168 -12.638 1.00 98.00 68 PRO A N 1
ATOM 549 C CA . PRO A 1 68 ? -1.007 0.772 -11.674 1.00 98.00 68 PRO A CA 1
ATOM 550 C C . PRO A 1 68 ? -2.532 0.641 -11.598 1.00 98.00 68 PRO A C 1
ATOM 552 O O . PRO A 1 68 ? -3.218 0.755 -12.612 1.00 98.00 68 PRO A O 1
ATOM 555 N N . ILE A 1 69 ? -3.075 0.473 -10.393 1.00 97.88 69 ILE A N 1
ATOM 556 C CA . ILE A 1 69 ? -4.514 0.331 -10.141 1.00 97.88 69 ILE A CA 1
ATOM 557 C C . ILE A 1 69 ? -4.990 1.430 -9.198 1.00 97.88 69 ILE A C 1
ATOM 559 O O . ILE A 1 69 ? -4.440 1.604 -8.111 1.00 97.88 69 ILE A O 1
ATOM 563 N N . LYS A 1 70 ? -6.053 2.142 -9.589 1.00 97.94 70 LYS A N 1
ATOM 564 C CA . LYS A 1 70 ? -6.767 3.070 -8.707 1.00 97.94 70 LYS A CA 1
ATOM 565 C C . LYS A 1 70 ? -7.704 2.296 -7.784 1.00 97.94 70 LYS A C 1
ATOM 567 O O . LYS A 1 70 ? -8.589 1.586 -8.250 1.00 97.94 70 LYS A O 1
ATOM 572 N N . VAL A 1 71 ? -7.531 2.479 -6.481 1.00 97.94 71 VAL A N 1
ATOM 573 C CA . VAL A 1 71 ? -8.351 1.879 -5.427 1.00 97.94 71 VAL A CA 1
ATOM 574 C C . VAL A 1 71 ? -9.201 2.966 -4.783 1.00 97.94 71 VAL A C 1
ATOM 576 O O . VAL A 1 71 ? -8.690 4.020 -4.402 1.00 97.94 71 VAL A O 1
ATOM 579 N N . GLN A 1 72 ? -10.498 2.696 -4.650 1.00 97.44 72 GLN A N 1
ATOM 580 C CA . GLN A 1 72 ? -11.428 3.480 -3.843 1.00 97.44 72 GLN A CA 1
ATOM 581 C C . GLN A 1 72 ? -11.888 2.596 -2.687 1.00 97.44 72 GLN A C 1
ATOM 583 O O . GLN A 1 72 ? -12.512 1.563 -2.914 1.00 97.44 72 GLN A O 1
ATOM 588 N N . ALA A 1 73 ? -11.534 2.977 -1.464 1.00 95.38 73 ALA A N 1
ATOM 589 C CA . ALA A 1 73 ? -11.826 2.204 -0.266 1.00 95.38 73 ALA A CA 1
ATOM 590 C C . ALA A 1 73 ? -12.751 2.990 0.665 1.00 95.38 73 ALA A C 1
ATOM 592 O O . ALA A 1 73 ? -12.527 4.178 0.916 1.00 95.38 73 ALA A O 1
ATOM 593 N N . GLU A 1 74 ? -13.760 2.311 1.204 1.00 96.31 74 GLU A N 1
ATOM 594 C CA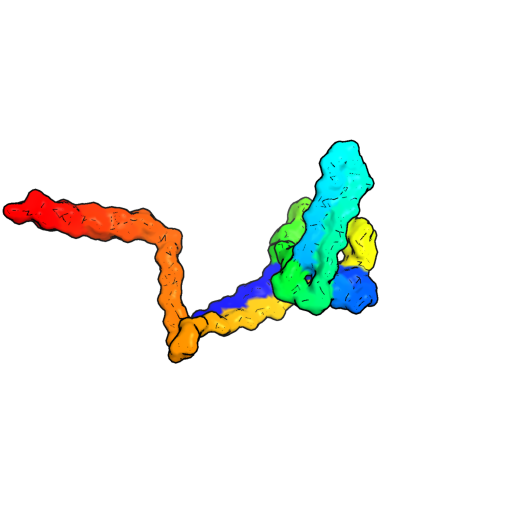 . GLU A 1 74 ? -14.664 2.847 2.217 1.00 96.31 74 GLU A CA 1
ATOM 595 C C . GLU A 1 74 ? -14.535 2.032 3.504 1.00 96.31 74 GLU A C 1
ATOM 597 O O . GLU A 1 74 ? -14.649 0.808 3.496 1.00 96.31 74 GLU A O 1
ATOM 602 N N . TYR A 1 75 ? -14.330 2.722 4.622 1.00 93.69 75 TYR A N 1
ATOM 603 C CA . TYR A 1 75 ? -14.186 2.126 5.942 1.00 93.69 75 TYR A CA 1
ATOM 604 C C . TYR A 1 75 ? -15.265 2.670 6.874 1.00 93.69 75 TYR A C 1
ATOM 606 O O . TYR A 1 75 ? -15.521 3.876 6.925 1.00 93.69 75 TYR A O 1
ATOM 614 N N . THR A 1 76 ? -15.882 1.781 7.649 1.00 95.19 76 THR A N 1
ATOM 615 C CA . THR A 1 76 ? -16.775 2.157 8.749 1.00 95.19 76 THR A CA 1
ATOM 616 C C . THR A 1 76 ? -16.098 1.805 10.062 1.00 95.19 76 THR A C 1
ATOM 618 O O . THR A 1 76 ? -15.856 0.637 10.345 1.00 95.19 76 THR A O 1
ATOM 621 N N . LEU A 1 77 ? -15.781 2.827 10.853 1.00 93.56 77 LEU A N 1
ATOM 622 C CA . LEU A 1 77 ? -15.137 2.684 12.149 1.00 93.56 77 LEU A CA 1
ATOM 623 C C . LEU A 1 77 ? -16.193 2.741 13.251 1.00 93.56 77 LEU A C 1
ATOM 625 O O . LEU A 1 77 ? -16.952 3.716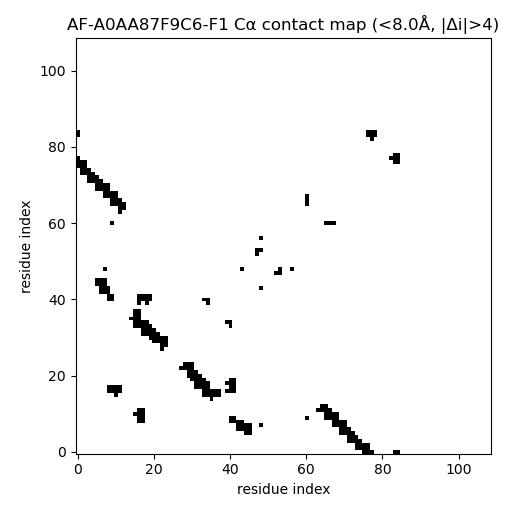 13.348 1.00 93.56 77 LEU A O 1
ATOM 629 N N . THR A 1 78 ? -16.178 1.717 14.095 1.00 95.94 78 THR A N 1
ATOM 630 C CA . THR A 1 78 ? -16.947 1.614 15.336 1.00 95.94 78 THR A CA 1
ATOM 631 C C . THR A 1 78 ? -16.018 1.193 16.470 1.00 95.94 78 THR A C 1
ATOM 633 O O . THR A 1 78 ? -14.982 0.566 16.241 1.00 95.94 78 THR A O 1
ATOM 636 N N . THR A 1 79 ? -16.382 1.512 17.705 1.00 95.50 79 THR A N 1
ATOM 637 C CA . THR A 1 79 ? -15.790 0.882 18.887 1.00 95.50 79 THR A CA 1
ATOM 638 C C . THR A 1 79 ? -16.196 -0.598 18.952 1.00 95.50 79 THR A C 1
ATOM 640 O O . THR A 1 79 ? -17.087 -1.046 18.223 1.00 95.50 79 THR A O 1
ATOM 643 N N . LEU A 1 80 ? -15.545 -1.387 19.816 1.00 96.62 80 LEU A N 1
ATOM 644 C CA . LEU A 1 80 ? -15.843 -2.823 19.952 1.00 96.62 80 LEU A CA 1
ATOM 645 C C . LEU A 1 80 ? -17.269 -3.097 20.460 1.00 96.62 80 LEU A C 1
ATOM 647 O O . LEU A 1 80 ? -17.832 -4.146 20.168 1.00 96.62 80 LEU A O 1
ATOM 651 N N . ASP A 1 81 ? -17.858 -2.152 21.189 1.00 96.25 81 ASP A N 1
ATOM 652 C CA . ASP A 1 81 ? -19.258 -2.151 21.617 1.00 96.25 81 ASP A CA 1
ATOM 653 C C . ASP A 1 81 ? -20.212 -1.518 20.582 1.00 96.25 81 ASP A C 1
ATOM 655 O O . ASP A 1 81 ? -21.398 -1.344 20.852 1.00 96.25 81 ASP A O 1
ATOM 659 N N . GLY A 1 82 ? -19.720 -1.206 19.377 1.00 95.75 82 GLY A N 1
ATOM 660 C CA . GLY A 1 82 ? -20.527 -0.765 18.235 1.00 95.75 82 GLY A CA 1
ATOM 661 C C . GLY A 1 82 ? -20.888 0.721 18.229 1.00 95.75 82 GLY A C 1
ATOM 662 O O . GLY A 1 82 ? -21.661 1.153 17.374 1.00 95.75 82 GLY A O 1
ATOM 663 N N . GLN A 1 83 ? -20.341 1.513 19.149 1.00 95.25 83 GLN A N 1
ATOM 664 C CA . GLN A 1 83 ? -20.556 2.955 19.185 1.00 95.25 83 GLN A CA 1
ATOM 665 C C . GLN A 1 83 ? -19.692 3.670 18.144 1.00 95.25 83 GLN A C 1
ATOM 667 O O . GLN A 1 83 ? -18.704 3.143 17.623 1.00 95.25 83 GLN A O 1
ATOM 672 N N . GLU A 1 84 ? -20.066 4.904 17.823 1.00 92.81 84 GLU A N 1
ATOM 673 C CA . GLU A 1 84 ? -19.212 5.772 17.026 1.00 92.81 84 GLU A CA 1
ATOM 674 C C . GLU A 1 84 ? -17.985 6.195 17.855 1.00 92.81 84 GLU A C 1
ATOM 676 O O . GLU A 1 84 ? -18.156 6.707 18.963 1.00 92.81 84 GLU A O 1
ATOM 681 N N . PRO A 1 85 ? -16.747 5.980 17.364 1.00 92.06 85 PRO A N 1
ATOM 682 C CA . PRO A 1 85 ? -15.554 6.403 18.084 1.00 92.06 85 PRO A CA 1
ATOM 683 C C . PRO A 1 85 ? -15.515 7.930 18.200 1.00 92.06 85 PRO A C 1
ATOM 685 O O . PRO A 1 85 ? -15.852 8.638 17.250 1.00 92.06 85 PRO A O 1
ATOM 688 N N . ALA A 1 86 ? -15.068 8.430 19.353 1.00 88.38 86 ALA A N 1
ATOM 689 C CA . ALA A 1 86 ? -14.855 9.858 19.564 1.00 88.38 86 ALA A CA 1
ATOM 690 C C . ALA A 1 86 ? -13.808 10.410 18.582 1.00 88.38 86 ALA A C 1
ATOM 692 O O . ALA A 1 86 ? -12.853 9.711 18.225 1.00 88.38 86 ALA A O 1
ATOM 693 N N . GLU A 1 87 ? -13.964 11.671 18.169 1.00 83.19 87 GLU A N 1
ATOM 694 C CA . GLU A 1 87 ? -12.949 12.315 17.339 1.00 83.19 87 GLU A CA 1
ATOM 695 C C . GLU A 1 87 ? -11.600 12.346 18.076 1.00 83.19 87 GLU A C 1
ATOM 697 O O . GLU A 1 87 ? -11.545 12.731 19.249 1.00 83.19 87 GLU A O 1
ATOM 702 N N . PRO A 1 88 ? -10.497 11.951 17.416 1.00 73.62 88 PRO A N 1
ATOM 703 C CA . PRO A 1 88 ? -9.177 12.103 18.001 1.00 73.62 88 PRO A CA 1
ATOM 704 C C . PRO A 1 88 ? -8.896 13.591 18.241 1.00 73.62 88 PRO A C 1
ATOM 706 O O . PRO A 1 88 ? -9.182 14.426 17.384 1.00 73.62 88 PRO A O 1
ATOM 709 N N . VAL A 1 89 ? -8.316 13.924 19.396 1.00 74.19 89 VAL A N 1
ATOM 710 C CA . VAL A 1 89 ? -7.901 15.298 19.716 1.00 74.19 89 VAL A CA 1
ATOM 711 C C . VAL A 1 89 ? -6.804 15.706 18.734 1.00 74.19 89 VAL A C 1
ATOM 713 O O . VAL A 1 89 ? -5.688 15.192 18.802 1.00 74.19 89 VAL A O 1
ATOM 716 N N . LYS A 1 90 ? -7.138 16.592 17.791 1.00 66.75 90 LYS A N 1
ATOM 717 C CA . LYS A 1 90 ? -6.226 17.016 16.717 1.00 66.75 90 LYS A CA 1
ATOM 718 C C . LYS A 1 90 ? -5.175 18.016 17.197 1.00 66.75 90 LYS A C 1
ATOM 720 O O . LYS A 1 90 ? -4.075 18.010 16.659 1.00 66.75 90 LYS A O 1
ATOM 725 N N . ASP A 1 91 ? -5.464 18.754 18.272 1.00 58.94 91 ASP A N 1
ATOM 726 C CA . ASP A 1 91 ? -4.593 19.800 18.799 1.00 58.94 91 ASP A CA 1
ATOM 727 C C . ASP A 1 91 ? -4.431 19.699 20.322 1.00 58.94 91 ASP A C 1
ATOM 729 O O . ASP A 1 91 ? -5.372 19.828 21.103 1.00 58.94 91 ASP A O 1
ATOM 733 N N . THR A 1 92 ? -3.192 19.4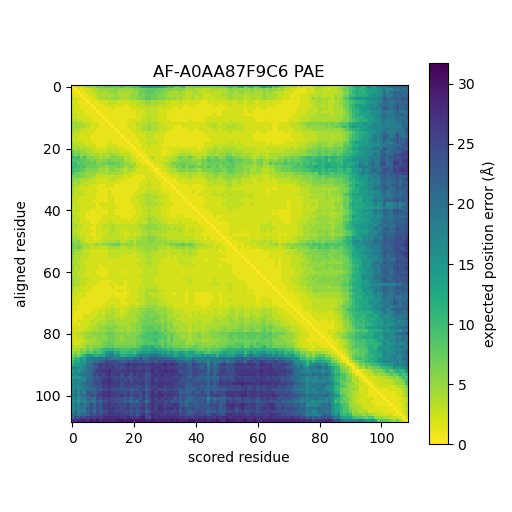80 20.772 1.00 61.22 92 THR A N 1
ATOM 734 C CA . THR A 1 92 ? -2.851 19.542 22.208 1.00 61.22 92 THR A CA 1
ATOM 735 C C . THR A 1 92 ? -2.702 20.979 22.714 1.00 61.22 92 THR A C 1
ATOM 737 O O . THR A 1 92 ? -2.582 21.186 23.921 1.00 61.22 92 THR A O 1
ATOM 740 N N . GLU A 1 93 ? -2.696 21.970 21.817 1.00 63.19 93 GLU A N 1
ATOM 741 C CA . GLU A 1 93 ? -2.613 23.393 22.165 1.00 63.19 93 GLU A CA 1
ATOM 742 C C . GLU A 1 93 ? -3.894 23.872 22.852 1.00 63.19 93 GLU A C 1
ATOM 744 O O . GLU A 1 93 ? -3.813 24.432 23.945 1.00 63.19 93 GLU A O 1
ATOM 749 N N . ASP A 1 94 ? -5.064 23.509 22.320 1.00 62.84 94 ASP A N 1
ATOM 750 C CA . ASP A 1 94 ? -6.357 23.822 22.939 1.00 62.84 94 ASP A CA 1
ATOM 751 C C . ASP A 1 94 ? -6.497 23.189 24.330 1.00 62.84 94 ASP A C 1
ATOM 753 O O . ASP A 1 94 ? -6.992 23.810 25.276 1.00 62.84 94 ASP A O 1
ATOM 757 N N . VAL A 1 95 ? -5.995 21.961 24.499 1.00 69.69 95 VAL A N 1
ATOM 758 C CA . VAL A 1 95 ? -5.991 21.263 25.794 1.00 69.69 95 VAL A CA 1
ATOM 759 C C . VAL A 1 95 ? -5.040 21.938 26.783 1.00 69.69 95 VAL A C 1
ATOM 761 O O . VAL A 1 95 ? -5.391 22.095 27.952 1.00 69.69 95 VAL A O 1
ATOM 764 N N . LYS A 1 96 ? -3.858 22.383 26.335 1.00 72.88 96 LYS A N 1
ATOM 765 C CA . LYS A 1 96 ? -2.892 23.112 27.175 1.00 72.88 96 LYS A CA 1
ATOM 766 C C . LYS A 1 96 ? -3.441 24.458 27.639 1.00 72.88 96 LYS A C 1
ATOM 768 O O . LYS A 1 96 ? -3.271 24.797 28.810 1.00 72.88 96 LYS A O 1
ATOM 773 N N . ASP A 1 97 ? -4.110 25.201 26.763 1.00 74.25 97 ASP A N 1
ATOM 774 C CA . ASP A 1 97 ? -4.705 26.495 27.110 1.00 74.25 97 ASP A CA 1
ATOM 775 C C . ASP A 1 97 ? -5.906 26.345 28.048 1.00 74.25 97 ASP A C 1
ATOM 777 O O . ASP A 1 97 ? -6.066 27.126 28.991 1.00 74.25 97 ASP A O 1
ATOM 781 N N . SER A 1 98 ? -6.703 25.292 27.860 1.00 78.44 98 SER A N 1
ATOM 782 C CA . SER A 1 98 ? -7.792 24.926 28.773 1.00 78.44 98 SER A CA 1
ATOM 783 C C . SER A 1 98 ? -7.266 24.552 30.165 1.00 78.44 98 SER A C 1
ATOM 785 O O . SER A 1 98 ? -7.788 25.025 31.176 1.00 78.44 98 SER A O 1
ATOM 787 N N . PHE A 1 99 ? -6.190 23.760 30.231 1.00 83.75 99 PHE A N 1
ATOM 788 C CA . PHE A 1 99 ? -5.543 23.376 31.490 1.00 83.75 99 PHE A CA 1
ATOM 789 C C . PHE A 1 99 ? -4.904 24.562 32.221 1.00 83.75 99 PHE A C 1
ATOM 791 O O . PHE A 1 99 ? -5.026 24.663 33.441 1.00 83.75 99 PHE A O 1
ATOM 798 N N . LYS A 1 100 ? -4.248 25.482 31.498 1.00 82.69 100 LYS A N 1
ATOM 799 C CA . LYS A 1 100 ? -3.672 26.703 32.089 1.00 82.69 100 LYS A CA 1
ATOM 800 C C . LYS A 1 100 ? -4.738 27.589 32.726 1.00 82.69 100 LYS A C 1
ATOM 802 O O . LYS A 1 100 ? -4.570 27.999 33.868 1.00 82.69 100 LYS A O 1
ATOM 807 N N . LYS A 1 101 ? -5.862 27.820 32.037 1.00 83.94 101 LYS A N 1
ATOM 808 C CA . LYS A 1 101 ? -6.983 28.604 32.586 1.00 83.94 101 LYS A CA 1
ATOM 809 C C . LYS A 1 101 ? -7.543 27.995 33.874 1.00 83.94 101 LYS A C 1
ATOM 811 O O . LYS A 1 101 ? -7.900 28.731 34.786 1.00 83.94 101 LYS A O 1
ATOM 816 N N . LEU A 1 102 ? -7.611 26.666 33.957 1.00 85.94 102 LEU A N 1
ATOM 817 C CA . LEU A 1 102 ? -8.076 25.958 35.151 1.00 85.94 102 LEU A CA 1
ATOM 818 C C . LEU A 1 102 ? -7.089 26.089 36.327 1.00 85.94 102 LEU A C 1
ATOM 820 O O . LEU A 1 102 ? -7.516 26.317 37.457 1.00 85.94 102 LEU A O 1
ATOM 824 N N . LEU A 1 103 ? -5.779 26.006 36.065 1.00 87.69 103 LEU A N 1
ATOM 825 C CA . LEU A 1 103 ? -4.735 26.251 37.070 1.00 87.69 103 LEU A CA 1
ATOM 826 C C . LEU A 1 103 ? -4.760 27.692 37.598 1.00 87.69 103 LEU A C 1
ATOM 828 O O . LEU A 1 103 ? -4.629 27.895 38.801 1.00 87.69 103 LEU A O 1
ATOM 832 N N . ASP A 1 104 ? -4.983 28.678 36.727 1.00 88.62 104 ASP A N 1
ATOM 833 C CA . ASP A 1 104 ? -5.070 30.091 37.117 1.00 88.62 104 ASP A CA 1
ATOM 834 C C . ASP A 1 104 ? -6.279 30.394 38.017 1.00 88.62 104 ASP A C 1
ATOM 836 O O . ASP A 1 104 ? -6.230 31.335 38.808 1.00 88.62 104 ASP A O 1
ATOM 840 N N . ILE A 1 105 ? -7.370 29.631 37.886 1.00 89.00 105 ILE A N 1
ATOM 841 C CA . ILE A 1 105 ? -8.541 29.730 38.770 1.00 89.00 105 ILE A CA 1
ATOM 842 C C . ILE A 1 105 ? -8.209 29.126 40.138 1.00 89.00 105 ILE A C 1
ATOM 844 O O . ILE A 1 105 ? -8.424 29.778 41.151 1.00 89.00 105 ILE A O 1
ATOM 848 N N . LEU A 1 106 ? -7.626 27.923 40.165 1.00 82.31 106 LEU A N 1
ATOM 849 C CA . LEU A 1 106 ? -7.251 27.225 41.403 1.00 82.31 106 LEU A CA 1
ATOM 850 C C . LEU A 1 106 ? -6.146 27.929 42.201 1.00 82.31 106 LEU A C 1
ATOM 852 O O . LEU A 1 106 ? -6.052 27.733 43.404 1.00 82.31 106 LEU A O 1
ATOM 856 N N . ALA A 1 107 ? -5.291 28.711 41.539 1.00 82.94 107 ALA A N 1
ATOM 857 C CA . ALA A 1 107 ? -4.218 29.468 42.181 1.00 82.94 107 ALA A CA 1
ATOM 858 C C . ALA A 1 107 ? -4.660 30.847 42.710 1.00 82.94 107 ALA A C 1
ATOM 860 O O . ALA A 1 107 ? -3.841 31.565 43.285 1.00 82.94 107 ALA A O 1
ATOM 861 N N . LYS A 1 108 ? -5.912 31.255 42.457 1.00 70.75 108 LYS A N 1
ATOM 862 C CA . LYS A 1 108 ? -6.484 32.534 42.912 1.00 70.75 108 LYS A CA 1
ATOM 863 C C . LYS A 1 108 ? -7.354 32.414 44.169 1.00 70.75 108 LYS A C 1
ATOM 865 O O . LYS A 1 108 ? -7.780 33.457 44.665 1.00 70.75 108 LYS A O 1
ATOM 870 N N . ASP A 1 109 ? -7.562 31.196 44.665 1.00 50.34 109 ASP A N 1
ATOM 871 C CA . ASP A 1 109 ? -8.115 30.888 45.993 1.00 50.34 109 ASP A CA 1
ATOM 872 C C . ASP A 1 109 ? -6.983 30.598 46.997 1.00 50.34 109 ASP A C 1
ATOM 874 O O . ASP A 1 109 ? -7.157 30.928 48.194 1.00 50.34 109 ASP A O 1
#

Secondary structure (DSSP, 8-state):
-EEEEEEEEEE-TTS-EEEEEEEPTTSS-EEEEEES-GGGS-PEEHHHHHTTTHHHHHHHHHHTT-EEEEEEEEEE---TTSPPPPPP---HHHHHHHHHHHHHHHT--